Protein AF-A0A8J7PM32-F1 (afdb_monomer_lite)

Radius of gyration: 17.89 Å; chains: 1; bounding box: 42×29×54 Å

Secondary structure (DSSP, 8-state):
--HHHHHHHHHHHHHHHHHHHHHHHHHHHSSPPP--B-HHHHHHHHHHHHHHHHHHHHHHHHIIIIIHHHHHHHHTT-HHHHHHHHHHHHHHTHHHHHHHHHHHHHHHHGGGB--SSS-HHHHHHHHHHHHHHHHHHHHHHHHHHHHHHH---HHHHHHHHHHHHHHHHHHHHHHHHHHHT--

Structure (mmCIF, N/CA/C/O backbone):
data_AF-A0A8J7PM32-F1
#
_entry.id   AF-A0A8J7PM32-F1
#
loop_
_atom_site.group_PDB
_atom_site.id
_atom_site.type_symbol
_atom_site.label_atom_id
_atom_site.label_alt_id
_atom_site.label_comp_id
_atom_site.label_asym_id
_atom_site.label_entity_id
_atom_site.label_seq_id
_atom_site.pdbx_PDB_ins_code
_atom_site.Cartn_x
_atom_site.Cartn_y
_atom_site.Cartn_z
_atom_site.occupancy
_atom_site.B_iso_or_equiv
_atom_site.auth_seq_id
_atom_site.auth_comp_id
_atom_site.auth_asym_id
_atom_site.auth_atom_id
_atom_site.pdbx_PDB_model_num
ATOM 1 N N . MET A 1 1 ? -3.718 15.208 -15.099 1.00 63.47 1 MET A N 1
ATOM 2 C CA . MET A 1 1 ? -3.602 13.840 -14.542 1.00 63.47 1 MET A CA 1
ATOM 3 C C . MET A 1 1 ? -4.911 13.092 -14.761 1.00 63.47 1 MET A C 1
ATOM 5 O O . MET A 1 1 ? -5.952 13.735 -14.678 1.00 63.47 1 MET A O 1
ATOM 9 N N . PRO A 1 2 ? -4.891 11.783 -15.063 1.00 84.38 2 PRO A N 1
ATOM 10 C CA . PRO A 1 2 ? -6.112 10.993 -15.228 1.00 84.38 2 PRO A CA 1
ATOM 11 C C . PRO A 1 2 ? -6.996 11.012 -13.970 1.00 84.38 2 PRO A C 1
ATOM 13 O O . PRO A 1 2 ? -6.475 11.016 -12.855 1.00 84.38 2 PRO A O 1
ATOM 16 N N . LEU A 1 3 ? -8.324 10.958 -14.136 1.00 89.56 3 LEU A N 1
ATOM 17 C CA . LEU A 1 3 ? -9.286 11.009 -13.022 1.00 89.56 3 LEU A CA 1
ATOM 18 C C . LEU A 1 3 ? -9.025 9.936 -11.954 1.00 89.56 3 LEU A C 1
ATOM 20 O O . LEU A 1 3 ? -9.013 10.243 -10.765 1.00 89.56 3 LEU A O 1
ATOM 24 N N . TYR A 1 4 ? -8.739 8.698 -12.367 1.00 90.94 4 TYR A N 1
ATOM 25 C CA . TYR A 1 4 ? -8.447 7.605 -11.434 1.00 90.94 4 TYR A CA 1
ATOM 26 C C . TYR A 1 4 ? -7.233 7.895 -10.540 1.00 90.94 4 TYR A C 1
ATOM 28 O O . TYR A 1 4 ? -7.192 7.446 -9.400 1.00 90.94 4 TYR A O 1
ATOM 36 N N . PHE A 1 5 ? -6.245 8.643 -11.041 1.00 89.00 5 PHE A N 1
ATOM 37 C CA . PHE A 1 5 ? -5.042 8.969 -10.284 1.00 89.00 5 PHE A CA 1
ATOM 38 C C . PHE A 1 5 ? -5.335 10.029 -9.220 1.00 89.00 5 PHE A C 1
ATOM 40 O O . PHE A 1 5 ? -4.830 9.933 -8.106 1.00 89.00 5 PHE A O 1
ATOM 47 N N . MET A 1 6 ? -6.209 10.995 -9.528 1.00 93.06 6 MET A N 1
ATOM 48 C CA . MET A 1 6 ? -6.692 11.968 -8.542 1.00 93.06 6 MET A CA 1
ATOM 49 C C . MET A 1 6 ? -7.508 11.287 -7.440 1.00 93.06 6 MET A C 1
ATOM 51 O O . MET A 1 6 ? -7.297 11.573 -6.265 1.00 93.06 6 MET A O 1
ATOM 55 N N . ILE A 1 7 ? -8.384 10.344 -7.808 1.00 94.62 7 ILE A N 1
ATOM 56 C CA . ILE A 1 7 ? -9.134 9.523 -6.844 1.00 94.62 7 ILE A CA 1
ATOM 57 C C . ILE A 1 7 ? -8.161 8.749 -5.956 1.00 94.62 7 ILE A C 1
ATOM 59 O O . ILE A 1 7 ? -8.249 8.824 -4.735 1.00 94.62 7 ILE A O 1
ATOM 63 N N . PHE A 1 8 ? -7.200 8.054 -6.563 1.00 94.44 8 PHE A N 1
ATOM 64 C CA . PHE A 1 8 ? -6.176 7.314 -5.841 1.00 94.44 8 PHE A CA 1
ATOM 65 C C . PHE A 1 8 ? -5.415 8.205 -4.846 1.00 94.44 8 PHE A C 1
ATOM 67 O O . PHE A 1 8 ? -5.371 7.893 -3.656 1.00 94.44 8 PHE A O 1
ATOM 74 N N . LEU A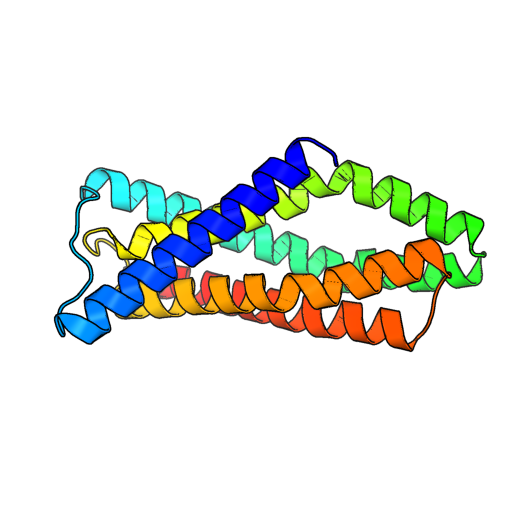 1 9 ? -4.887 9.347 -5.286 1.00 94.50 9 LEU A N 1
ATOM 75 C CA . LEU A 1 9 ? -4.170 10.268 -4.405 1.00 94.50 9 LEU A CA 1
ATOM 76 C C . LEU A 1 9 ? -5.064 10.780 -3.266 1.00 94.50 9 LEU A C 1
ATOM 78 O O . LEU A 1 9 ? -4.641 10.780 -2.112 1.00 94.50 9 LEU A O 1
ATOM 82 N N . GLY A 1 10 ? -6.315 11.134 -3.570 1.00 96.56 10 GLY A N 1
ATOM 83 C CA . GLY A 1 10 ? -7.307 11.522 -2.569 1.00 96.56 10 GLY A CA 1
ATOM 84 C C . GLY A 1 10 ? -7.543 10.432 -1.521 1.00 96.56 10 GLY A C 1
ATOM 85 O O . GLY A 1 10 ? -7.560 10.731 -0.328 1.00 96.56 10 GLY A O 1
ATOM 86 N N . THR A 1 11 ? -7.640 9.162 -1.935 1.00 97.25 11 THR A N 1
ATOM 87 C CA . THR A 1 11 ? -7.782 8.036 -0.993 1.00 97.25 11 THR A CA 1
ATOM 88 C C . THR A 1 11 ? -6.563 7.870 -0.091 1.00 97.25 11 THR A C 1
ATOM 90 O O . THR A 1 11 ? -6.728 7.611 1.099 1.00 97.25 11 THR A O 1
ATOM 93 N N . LEU A 1 12 ? -5.347 8.081 -0.609 1.00 97.00 12 LEU A N 1
ATOM 94 C CA . LEU A 1 12 ? -4.129 8.007 0.200 1.00 97.00 12 LEU A CA 1
ATOM 95 C C . LEU A 1 12 ? -4.041 9.146 1.213 1.00 97.00 12 LEU A C 1
ATOM 97 O O . LEU A 1 12 ? -3.718 8.906 2.374 1.00 97.00 12 LEU A O 1
ATOM 101 N N . VAL A 1 13 ? -4.365 10.371 0.793 1.00 97.75 13 VAL A N 1
ATOM 102 C CA . VAL A 1 13 ? -4.406 11.536 1.686 1.00 97.75 13 VAL A CA 1
ATOM 103 C C . VAL A 1 13 ? -5.435 11.317 2.790 1.00 97.75 13 VAL A C 1
ATOM 105 O O . VAL A 1 13 ? -5.105 11.470 3.963 1.00 97.75 13 VAL A O 1
ATOM 108 N N . ALA A 1 14 ? -6.651 10.887 2.446 1.00 98.12 14 ALA A N 1
ATOM 109 C CA . ALA A 1 14 ? -7.680 10.571 3.432 1.00 98.12 14 ALA A CA 1
ATOM 110 C C . ALA A 1 14 ? -7.210 9.485 4.414 1.00 98.12 14 ALA A C 1
ATOM 112 O O . ALA A 1 14 ? -7.365 9.644 5.625 1.00 98.12 14 ALA A O 1
ATOM 113 N N . ALA A 1 15 ? -6.574 8.420 3.917 1.00 98.00 15 ALA A N 1
ATOM 114 C CA . ALA A 1 15 ? -6.054 7.353 4.762 1.00 98.00 15 ALA A CA 1
ATOM 115 C C . ALA A 1 15 ? -4.976 7.853 5.741 1.00 98.00 15 ALA A C 1
ATOM 117 O O . ALA A 1 15 ? -5.019 7.504 6.922 1.00 98.00 15 ALA A O 1
ATOM 118 N N . LEU A 1 16 ? -4.045 8.693 5.276 1.00 98.19 16 LEU A N 1
ATOM 119 C CA . LEU A 1 16 ? -3.008 9.299 6.116 1.00 98.19 16 LEU A CA 1
ATOM 120 C C . LEU A 1 16 ? -3.608 10.224 7.179 1.00 98.19 16 LEU A C 1
ATOM 122 O O . LEU A 1 16 ? -3.224 10.136 8.341 1.00 98.19 16 LEU A O 1
ATOM 126 N N . LEU A 1 17 ? -4.573 11.071 6.812 1.00 98.12 17 LEU A N 1
ATOM 127 C CA . LEU A 1 17 ? -5.242 11.973 7.754 1.00 98.12 17 LEU A CA 1
ATOM 128 C C . LEU A 1 17 ? -6.002 11.202 8.840 1.00 98.12 17 LEU A C 1
ATOM 130 O O . LEU A 1 17 ? -5.889 11.539 10.017 1.00 98.12 17 LEU A O 1
ATOM 134 N N . LEU A 1 18 ? -6.716 10.134 8.470 1.00 97.06 18 LEU A N 1
ATOM 135 C CA . LEU A 1 18 ? -7.397 9.254 9.425 1.00 97.06 18 LEU A CA 1
ATOM 136 C C . LEU A 1 18 ? -6.409 8.592 10.390 1.00 97.06 18 LEU A C 1
ATOM 138 O O . LEU A 1 18 ? -6.670 8.538 11.590 1.00 97.06 18 LEU A O 1
ATOM 142 N N . TYR A 1 19 ? -5.272 8.112 9.886 1.00 97.50 19 TYR A N 1
ATOM 143 C CA . TYR A 1 19 ? -4.242 7.492 10.715 1.00 97.50 19 TYR A CA 1
ATOM 144 C C . TYR A 1 19 ? -3.580 8.495 11.672 1.00 97.50 19 TYR A C 1
ATOM 146 O O . TYR A 1 19 ? -3.420 8.214 12.862 1.00 97.50 19 TYR A O 1
ATOM 154 N N . LEU A 1 20 ? -3.224 9.684 11.175 1.00 97.12 20 LEU A N 1
ATOM 155 C CA . LEU A 1 20 ? -2.642 10.754 11.985 1.00 97.12 20 LEU A CA 1
ATOM 156 C C . LEU A 1 20 ? -3.619 11.234 13.061 1.00 97.12 20 LEU A C 1
ATOM 158 O O . LEU A 1 20 ? -3.218 11.388 14.212 1.00 97.12 20 LEU A O 1
ATOM 162 N N . GLY A 1 21 ? -4.899 11.399 12.718 1.00 95.62 21 GLY A N 1
ATOM 163 C CA . GLY A 1 21 ? -5.946 11.756 13.675 1.00 95.62 21 GLY A CA 1
ATOM 164 C C . GLY A 1 21 ? -6.097 10.715 14.785 1.00 95.62 21 GLY A C 1
ATOM 165 O O . GLY A 1 21 ? -6.093 11.071 15.963 1.00 95.62 21 GLY A O 1
ATOM 166 N N . ALA A 1 22 ? -6.137 9.427 14.429 1.00 94.25 22 ALA A N 1
ATOM 167 C CA . ALA A 1 22 ? -6.218 8.345 15.406 1.00 94.25 22 ALA A CA 1
ATOM 168 C C . ALA A 1 22 ? -4.974 8.309 16.311 1.00 94.25 22 ALA A C 1
ATOM 170 O O . ALA A 1 22 ? -5.090 8.113 17.522 1.00 94.25 22 ALA A O 1
ATOM 171 N N . THR A 1 23 ? -3.787 8.533 15.737 1.00 94.56 23 THR A N 1
ATOM 172 C CA . THR A 1 23 ? -2.510 8.543 16.471 1.00 94.56 23 THR A CA 1
ATOM 173 C C . THR A 1 23 ? -2.450 9.719 17.442 1.00 94.56 23 THR A C 1
ATOM 175 O O . THR A 1 23 ? -2.108 9.538 18.610 1.00 94.56 23 THR A O 1
ATOM 178 N N . ALA A 1 24 ? -2.842 10.913 16.992 1.00 93.62 24 ALA A N 1
ATOM 179 C CA . ALA A 1 24 ? -2.910 12.108 17.823 1.00 93.62 24 ALA A CA 1
ATOM 180 C C . ALA A 1 24 ? -3.903 11.924 18.978 1.00 93.62 24 ALA A C 1
ATOM 182 O O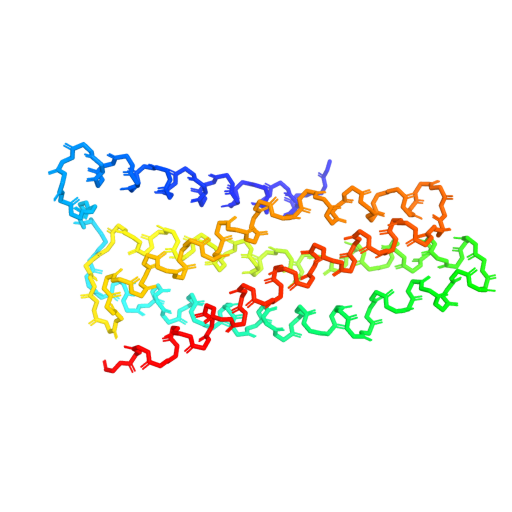 . ALA A 1 24 ? -3.558 12.172 20.132 1.00 93.62 24 ALA A O 1
ATOM 183 N N . GLN A 1 25 ? -5.109 11.420 18.703 1.00 92.62 25 GLN A N 1
ATOM 184 C CA . GLN A 1 25 ? -6.098 11.149 19.745 1.00 92.62 25 GLN A CA 1
ATOM 185 C C . GLN A 1 25 ? -5.574 10.145 20.776 1.00 92.62 25 GLN A C 1
ATOM 187 O O . GLN A 1 25 ? -5.701 10.394 21.978 1.00 92.62 25 GLN A O 1
ATOM 192 N N . ALA A 1 26 ? -4.961 9.046 20.330 1.00 90.38 26 ALA A N 1
ATOM 193 C CA . ALA A 1 26 ? -4.375 8.053 21.224 1.00 90.38 26 ALA A CA 1
ATOM 194 C C . ALA A 1 26 ? -3.261 8.649 22.098 1.00 90.38 26 ALA A C 1
ATOM 196 O O . ALA A 1 26 ? -3.226 8.394 23.302 1.00 90.38 26 ALA A O 1
ATOM 197 N N . ALA A 1 27 ? -2.402 9.495 21.523 1.00 91.06 27 ALA A N 1
ATOM 198 C CA . ALA A 1 27 ? -1.322 10.163 22.241 1.00 91.06 27 ALA A CA 1
ATOM 199 C C . ALA A 1 27 ? -1.838 11.166 23.291 1.00 91.06 27 ALA A C 1
ATOM 201 O O . ALA A 1 27 ? -1.381 11.143 24.434 1.00 91.06 27 ALA A O 1
ATOM 202 N N . PHE A 1 28 ? -2.812 12.012 22.937 1.00 92.75 28 PHE A N 1
ATOM 203 C CA . PHE A 1 28 ? -3.333 13.049 23.836 1.00 92.75 28 PHE A CA 1
ATOM 204 C C . PHE A 1 28 ? -4.256 12.501 24.923 1.00 92.75 28 PHE A C 1
ATOM 206 O O . PHE A 1 28 ? -4.176 12.916 26.076 1.00 92.75 28 PHE A O 1
ATOM 213 N N . THR A 1 29 ? -5.144 11.571 24.572 1.00 89.06 29 THR A N 1
ATOM 214 C CA . THR A 1 29 ? -6.167 11.075 25.506 1.00 89.06 29 THR A CA 1
ATOM 215 C C . THR A 1 29 ? -5.720 9.846 26.288 1.00 89.06 29 THR A C 1
ATOM 217 O O . THR A 1 29 ? -6.388 9.471 27.252 1.00 89.06 29 THR A O 1
ATOM 220 N N . ARG A 1 30 ? -4.626 9.190 25.863 1.00 85.50 30 ARG A N 1
ATOM 221 C CA . ARG A 1 30 ? -4.199 7.854 26.327 1.00 85.50 30 ARG A CA 1
ATOM 222 C C . ARG A 1 30 ? -5.316 6.807 26.239 1.00 85.50 30 ARG A C 1
ATOM 224 O O . ARG A 1 30 ? -5.289 5.793 26.934 1.00 85.50 30 ARG A O 1
ATOM 231 N N . LYS A 1 31 ? -6.315 7.069 25.395 1.00 79.00 31 LYS A N 1
ATOM 232 C CA . LYS A 1 31 ? -7.468 6.217 25.134 1.00 79.00 31 LYS A CA 1
ATOM 233 C C . LYS A 1 31 ? -7.490 5.856 23.651 1.00 79.00 31 LYS A C 1
ATOM 235 O O . LYS A 1 31 ? -7.010 6.620 22.819 1.00 79.00 31 LYS A O 1
ATOM 240 N N . PRO A 1 32 ? -8.046 4.691 23.303 1.00 70.88 32 PRO A N 1
ATOM 241 C CA . PRO A 1 32 ? -8.273 4.334 21.911 1.00 70.88 32 PRO A CA 1
ATOM 242 C C . PRO A 1 32 ? -9.167 5.367 21.209 1.00 70.88 32 PRO A C 1
ATOM 244 O O . PRO A 1 32 ? -9.988 6.016 21.860 1.00 70.88 32 PRO A O 1
ATOM 247 N N . ALA A 1 33 ? -9.003 5.495 19.886 1.00 75.00 33 ALA A N 1
ATOM 248 C CA . ALA A 1 33 ? -9.789 6.415 19.070 1.00 75.00 33 ALA A CA 1
ATOM 249 C C . ALA A 1 33 ? -11.294 6.209 19.300 1.00 75.00 33 ALA A C 1
ATOM 251 O O . ALA A 1 33 ? -11.766 5.087 19.520 1.00 75.00 33 ALA A O 1
ATOM 252 N N . SER A 1 34 ? -12.038 7.313 19.295 1.00 73.25 34 SER A N 1
ATOM 253 C CA . SER A 1 34 ? -13.477 7.301 19.548 1.00 73.25 34 SER A CA 1
ATOM 254 C C . SER A 1 34 ? -14.166 6.503 18.454 1.00 73.25 34 SER A C 1
ATOM 256 O O . SER A 1 34 ? -14.055 6.840 17.276 1.00 73.25 34 SER A O 1
ATOM 258 N N . ALA A 1 35 ? -14.875 5.455 18.862 1.00 78.12 35 ALA A N 1
ATOM 259 C CA . ALA A 1 35 ? -15.635 4.626 17.949 1.00 78.12 35 ALA A CA 1
ATOM 260 C C . ALA A 1 35 ? -16.908 5.367 17.527 1.00 78.12 35 ALA A C 1
ATOM 262 O O . ALA A 1 35 ? -17.808 5.562 18.342 1.00 78.12 35 ALA A O 1
ATOM 263 N N . PHE A 1 36 ? -16.979 5.779 16.264 1.00 87.88 36 PHE A N 1
ATOM 264 C CA . PHE A 1 36 ? -18.203 6.319 15.658 1.00 87.88 36 PHE A CA 1
ATOM 265 C C . PHE A 1 36 ? -18.765 5.408 14.562 1.00 87.88 36 PHE A C 1
ATOM 267 O O . PHE A 1 36 ? -19.890 5.611 14.111 1.00 87.88 36 PHE A O 1
ATOM 274 N N . ILE A 1 37 ? -18.009 4.387 14.144 1.00 88.06 37 ILE A N 1
ATOM 275 C CA . ILE A 1 37 ? -18.484 3.373 13.200 1.00 88.06 37 ILE A CA 1
ATOM 276 C C . ILE A 1 37 ? -19.209 2.272 13.987 1.00 88.06 37 ILE A C 1
ATOM 278 O O . ILE A 1 37 ? -18.590 1.644 14.855 1.00 88.06 37 ILE A O 1
ATOM 282 N N . PRO A 1 38 ? -20.496 2.011 13.695 1.00 87.69 38 PRO A N 1
ATOM 283 C CA . PRO A 1 38 ? -21.256 0.984 14.389 1.00 87.69 38 PRO A CA 1
ATOM 284 C C . PRO A 1 38 ? -20.748 -0.419 14.039 1.00 87.69 38 PRO A C 1
ATOM 286 O O . PRO A 1 38 ? -20.237 -0.668 12.946 1.00 87.69 38 PRO A O 1
ATOM 289 N N . GLU A 1 39 ? -20.944 -1.359 14.962 1.00 89.06 39 GLU A N 1
ATOM 290 C CA . GLU A 1 39 ? -20.418 -2.729 14.881 1.00 89.06 39 GLU A CA 1
ATOM 291 C C . GLU A 1 39 ? -20.776 -3.444 13.568 1.00 89.06 39 GLU A C 1
ATOM 293 O O . GLU A 1 39 ? -19.909 -4.018 12.908 1.00 89.06 39 GLU A O 1
ATOM 298 N N . HIS A 1 40 ? -22.038 -3.348 13.133 1.00 89.19 40 HIS A N 1
ATOM 299 C CA . HIS A 1 40 ? -22.500 -3.985 11.897 1.00 89.19 40 HIS A CA 1
ATOM 300 C C . HIS A 1 40 ? -21.741 -3.473 10.661 1.00 89.19 40 HIS A C 1
ATOM 302 O O . HIS A 1 40 ? -21.345 -4.267 9.810 1.00 89.19 40 HIS A O 1
ATOM 308 N N . ALA A 1 41 ? -21.492 -2.162 10.570 1.00 91.81 41 ALA A N 1
ATOM 309 C CA . ALA A 1 41 ? -20.736 -1.562 9.473 1.00 91.81 41 ALA A CA 1
ATOM 310 C C . ALA A 1 41 ? -19.255 -1.952 9.549 1.00 91.81 41 ALA A C 1
ATOM 312 O O . ALA A 1 41 ? -18.611 -2.171 8.523 1.00 91.81 41 ALA A O 1
ATOM 313 N N . MET A 1 42 ? -18.732 -2.109 10.765 1.00 93.12 42 MET A N 1
ATOM 314 C CA . MET A 1 42 ? -17.352 -2.505 10.998 1.00 93.12 42 MET A CA 1
ATOM 315 C C . MET A 1 42 ? -17.051 -3.928 10.508 1.00 93.12 42 MET A C 1
ATOM 317 O O . MET A 1 42 ? -15.991 -4.163 9.929 1.00 93.12 42 MET A O 1
ATOM 321 N N . VAL A 1 43 ? -17.989 -4.870 10.665 1.00 92.56 43 VAL A N 1
ATOM 322 C CA . VAL A 1 43 ? -17.846 -6.236 10.126 1.00 92.56 43 VAL A CA 1
ATOM 323 C C . VAL A 1 43 ? -17.646 -6.209 8.610 1.00 92.56 43 VAL A C 1
ATOM 325 O O . VAL A 1 43 ? -16.744 -6.875 8.094 1.00 92.56 43 VAL A O 1
ATOM 328 N N . TRP A 1 44 ? -18.452 -5.419 7.898 1.00 93.62 44 TRP A N 1
ATOM 329 C CA . TRP A 1 44 ? -18.348 -5.278 6.445 1.00 93.62 44 TRP A CA 1
ATOM 330 C C . TRP A 1 44 ? -17.076 -4.549 6.027 1.00 93.62 44 TRP A C 1
ATOM 332 O O . TRP A 1 44 ? -16.408 -4.988 5.092 1.00 93.62 44 TRP A O 1
ATOM 342 N N . LEU A 1 45 ? -16.696 -3.493 6.750 1.00 95.38 45 LEU A N 1
ATOM 343 C CA . LEU A 1 45 ? -15.466 -2.747 6.497 1.00 95.38 45 LEU A CA 1
ATOM 344 C C . LEU A 1 45 ? -14.226 -3.641 6.630 1.00 95.38 45 LEU A C 1
ATOM 346 O O . LEU A 1 45 ? -13.380 -3.646 5.739 1.00 95.38 45 LEU A O 1
ATOM 350 N N . GLN A 1 46 ? -14.134 -4.440 7.698 1.00 94.25 46 GLN A N 1
ATOM 351 C CA . GLN A 1 46 ? -13.021 -5.374 7.908 1.00 94.25 46 GLN A CA 1
ATOM 352 C C . GLN A 1 46 ? -13.010 -6.500 6.869 1.00 94.25 46 GLN A C 1
ATOM 354 O O . GLN A 1 46 ? -11.943 -6.885 6.395 1.00 94.25 46 GLN A O 1
ATOM 359 N N . ALA A 1 47 ? -14.178 -7.019 6.478 1.00 94.44 47 ALA A N 1
ATOM 360 C CA . ALA A 1 47 ? -14.271 -8.039 5.434 1.00 94.44 47 ALA A CA 1
ATOM 361 C C . ALA A 1 47 ? -13.817 -7.499 4.066 1.00 94.44 47 ALA A C 1
ATOM 363 O O . ALA A 1 47 ? -13.025 -8.150 3.384 1.00 94.44 47 ALA A O 1
ATOM 364 N N . ALA A 1 48 ? -14.266 -6.296 3.695 1.00 96.06 48 ALA A N 1
ATOM 365 C CA . ALA A 1 48 ? -13.831 -5.616 2.479 1.00 96.06 48 ALA A CA 1
ATOM 366 C C . ALA A 1 48 ? -12.329 -5.304 2.522 1.00 96.06 48 ALA A C 1
ATOM 368 O O . ALA A 1 48 ? -11.611 -5.607 1.572 1.00 96.06 48 ALA A O 1
ATOM 369 N N . GLY A 1 49 ? -11.834 -4.778 3.646 1.00 96.38 49 GLY A N 1
ATOM 370 C CA . GLY A 1 49 ? -10.413 -4.510 3.860 1.00 96.38 49 GLY A CA 1
ATOM 371 C C . GLY A 1 49 ? -9.551 -5.766 3.723 1.00 96.38 49 GLY A C 1
ATOM 372 O O . GLY A 1 49 ? -8.502 -5.717 3.084 1.00 96.38 49 GLY A O 1
ATOM 373 N N . LEU A 1 50 ? -9.993 -6.905 4.260 1.00 96.19 50 LEU A N 1
ATOM 374 C CA . LEU A 1 50 ? -9.300 -8.189 4.115 1.00 96.19 50 LEU A CA 1
ATOM 375 C C . LEU A 1 50 ? -9.275 -8.668 2.657 1.00 96.19 50 LEU A C 1
ATOM 377 O O . LEU A 1 50 ? -8.226 -9.087 2.169 1.00 96.19 50 LEU A O 1
ATOM 381 N N . ALA A 1 51 ? -10.405 -8.589 1.950 1.00 97.38 51 ALA A N 1
ATOM 382 C CA . ALA A 1 51 ? -10.479 -8.968 0.540 1.00 97.38 51 ALA A CA 1
ATOM 383 C C . ALA A 1 51 ? -9.559 -8.092 -0.329 1.00 97.38 51 ALA A C 1
ATOM 385 O O . ALA A 1 51 ? -8.822 -8.604 -1.170 1.00 97.38 51 ALA A O 1
ATOM 386 N N . LEU A 1 52 ? -9.549 -6.779 -0.081 1.00 98.06 52 LEU A N 1
ATOM 387 C CA . LEU A 1 52 ? -8.697 -5.820 -0.785 1.00 98.06 52 LEU A CA 1
ATOM 388 C C . LEU A 1 52 ? -7.207 -6.021 -0.478 1.00 98.06 52 LEU A C 1
ATOM 390 O O . LEU A 1 52 ? -6.383 -5.874 -1.384 1.00 98.06 52 LEU A O 1
ATOM 394 N N . LEU A 1 53 ? -6.849 -6.396 0.756 1.00 97.50 53 LEU A N 1
ATOM 395 C CA . LEU A 1 53 ? -5.479 -6.782 1.103 1.00 97.50 53 LEU A CA 1
ATOM 396 C C . LEU A 1 53 ? -5.031 -7.993 0.281 1.00 97.50 53 LEU A C 1
ATOM 398 O O . LEU A 1 53 ? -4.003 -7.913 -0.385 1.00 97.50 53 LEU A O 1
ATOM 402 N N . TRP A 1 54 ? -5.808 -9.079 0.263 1.00 97.75 54 TRP A N 1
ATOM 403 C CA . TRP A 1 54 ? -5.452 -10.288 -0.492 1.00 97.75 54 TRP A CA 1
ATOM 404 C C . TRP A 1 54 ? -5.406 -10.062 -2.003 1.00 97.75 54 TRP A C 1
ATOM 406 O O . TRP A 1 54 ? -4.484 -10.543 -2.665 1.00 97.75 54 TRP A O 1
ATOM 416 N N . PHE A 1 55 ? -6.335 -9.272 -2.543 1.00 97.44 55 PHE A N 1
ATOM 417 C CA . PHE A 1 55 ? -6.270 -8.827 -3.933 1.00 97.44 55 PHE A CA 1
ATOM 418 C C . PHE A 1 55 ? -4.956 -8.080 -4.213 1.00 97.44 55 PHE A C 1
ATOM 420 O O . PHE A 1 55 ? -4.239 -8.395 -5.164 1.00 97.44 55 PHE A O 1
ATOM 427 N N . SER A 1 56 ? -4.600 -7.129 -3.346 1.00 96.69 56 SER A N 1
ATOM 428 C CA . SER A 1 56 ? -3.384 -6.324 -3.487 1.00 96.69 56 SER A CA 1
ATOM 429 C C . SER A 1 56 ? -2.109 -7.156 -3.337 1.00 96.69 56 SER A C 1
ATOM 431 O O . SER A 1 56 ? -1.149 -6.900 -4.055 1.00 96.69 56 SER A O 1
ATOM 433 N N . VAL A 1 57 ? -2.097 -8.177 -2.470 1.00 97.44 57 VAL A N 1
ATOM 434 C CA . VAL A 1 57 ? -0.984 -9.135 -2.334 1.00 97.44 57 VAL A CA 1
ATOM 435 C C . VAL A 1 57 ? -0.755 -9.887 -3.644 1.00 97.44 57 VAL A C 1
ATOM 437 O O . VAL A 1 57 ? 0.375 -9.930 -4.127 1.00 97.44 57 VAL A O 1
ATOM 440 N N . GLY A 1 58 ? -1.816 -10.430 -4.251 1.00 96.88 58 GLY A N 1
ATOM 441 C CA . GLY A 1 58 ? -1.711 -11.139 -5.528 1.00 96.88 58 GLY A CA 1
ATOM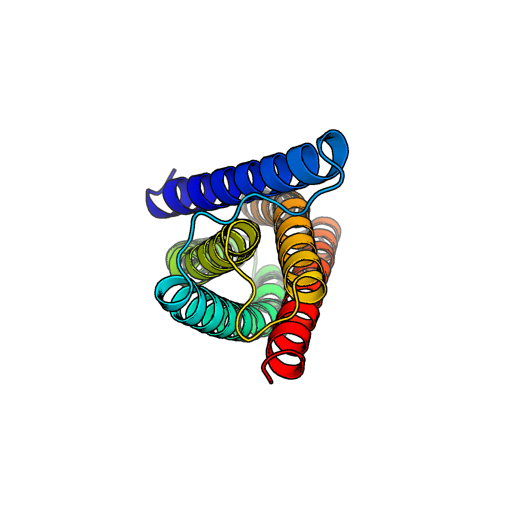 442 C C . GLY A 1 58 ? -1.160 -10.249 -6.643 1.00 96.88 58 GLY A C 1
ATOM 443 O O . GLY A 1 58 ? -0.222 -10.630 -7.344 1.00 96.88 58 GLY A O 1
ATOM 444 N N . ILE A 1 59 ? -1.685 -9.026 -6.761 1.00 95.50 59 ILE A N 1
ATOM 445 C CA . ILE A 1 59 ? -1.200 -8.045 -7.738 1.00 95.50 59 ILE A CA 1
ATOM 446 C C . ILE A 1 59 ? 0.250 -7.639 -7.458 1.00 95.50 59 ILE A C 1
ATOM 448 O O . ILE A 1 59 ? 1.046 -7.576 -8.388 1.00 95.50 59 ILE A O 1
ATOM 452 N N . ALA A 1 60 ? 0.623 -7.386 -6.205 1.00 95.00 60 ALA A N 1
ATOM 453 C CA . ALA A 1 60 ? 1.974 -6.963 -5.852 1.00 95.00 60 ALA A CA 1
ATOM 454 C C . ALA A 1 60 ? 3.016 -8.035 -6.211 1.00 95.00 60 ALA A C 1
ATOM 456 O O . ALA A 1 60 ? 3.986 -7.747 -6.906 1.00 95.00 60 ALA A O 1
ATOM 457 N N . TRP A 1 61 ? 2.775 -9.300 -5.863 1.00 97.25 61 TRP A N 1
ATOM 458 C CA . TRP A 1 61 ? 3.682 -10.380 -6.262 1.00 97.25 61 TRP A CA 1
ATOM 459 C C . TRP A 1 61 ? 3.722 -10.597 -7.778 1.00 97.25 61 TRP A C 1
ATOM 461 O O . TRP A 1 61 ? 4.798 -10.830 -8.332 1.00 97.25 61 TRP A O 1
ATOM 471 N N . LEU A 1 62 ? 2.586 -10.458 -8.472 1.00 95.25 62 LEU A N 1
ATOM 472 C CA . LEU A 1 62 ? 2.551 -10.497 -9.935 1.00 95.25 62 LEU A CA 1
ATOM 473 C C . LEU A 1 62 ? 3.428 -9.390 -10.543 1.00 95.25 62 LEU A C 1
ATOM 475 O O . LEU A 1 62 ? 4.188 -9.656 -11.478 1.00 95.25 62 LEU A O 1
ATOM 479 N N . LEU A 1 63 ? 3.344 -8.168 -10.012 1.00 92.81 63 LEU A N 1
ATOM 480 C CA . LEU A 1 63 ? 4.141 -7.034 -10.472 1.00 92.81 63 LEU A CA 1
ATOM 481 C C . LEU A 1 63 ? 5.636 -7.254 -10.215 1.00 92.81 63 LEU A C 1
ATOM 483 O O . LEU A 1 63 ? 6.434 -7.083 -11.137 1.00 92.81 63 LEU A O 1
ATOM 487 N N . PHE A 1 64 ? 5.992 -7.694 -9.006 1.00 93.50 64 PHE A N 1
ATOM 488 C CA . PHE A 1 64 ? 7.370 -7.957 -8.594 1.00 93.50 64 PHE A CA 1
ATOM 489 C C . PHE A 1 64 ? 8.048 -9.022 -9.467 1.00 93.50 64 PHE A C 1
ATOM 491 O O . PHE A 1 64 ? 9.127 -8.787 -10.017 1.00 93.50 64 PHE A O 1
ATOM 498 N N . PHE A 1 65 ? 7.406 -10.186 -9.627 1.00 93.75 65 PHE A N 1
ATOM 499 C CA . PHE A 1 65 ? 8.005 -11.322 -10.329 1.00 93.75 65 PHE A CA 1
ATOM 500 C C . PHE A 1 65 ? 7.898 -11.246 -11.850 1.00 93.75 65 PHE A C 1
ATOM 502 O O . PHE A 1 65 ? 8.770 -11.793 -12.523 1.00 93.75 65 PHE A O 1
ATOM 509 N N . ASN A 1 66 ? 6.861 -10.602 -12.395 1.00 92.19 66 ASN A N 1
ATOM 510 C CA . ASN A 1 66 ? 6.591 -10.627 -13.835 1.00 92.19 66 ASN A CA 1
ATOM 511 C C . ASN A 1 66 ? 6.700 -9.233 -14.450 1.00 92.19 66 ASN A C 1
ATOM 513 O O . ASN A 1 66 ? 7.593 -8.982 -15.253 1.00 92.19 66 ASN A O 1
ATOM 517 N N . VAL A 1 67 ? 5.823 -8.300 -14.069 1.00 89.69 67 VAL A N 1
ATOM 518 C CA . VAL A 1 67 ? 5.674 -7.029 -14.804 1.00 89.69 67 VAL A CA 1
ATOM 519 C C . VAL A 1 67 ? 6.938 -6.177 -14.762 1.00 89.69 67 VAL A C 1
ATOM 521 O O . VAL A 1 67 ? 7.325 -5.599 -15.776 1.00 89.69 67 VAL A O 1
ATOM 524 N N . TYR A 1 68 ? 7.617 -6.101 -13.621 1.00 87.81 68 TYR A N 1
ATOM 525 C CA . TYR A 1 68 ? 8.851 -5.323 -13.524 1.00 87.81 68 TYR A CA 1
ATOM 526 C C . TYR A 1 68 ? 10.035 -6.007 -14.197 1.00 87.81 68 TYR A C 1
ATOM 528 O O . TYR A 1 68 ? 10.873 -5.314 -14.759 1.00 87.81 68 TYR A O 1
ATOM 536 N N . ARG A 1 69 ? 10.069 -7.343 -14.259 1.00 87.56 69 ARG A N 1
ATOM 537 C CA . ARG A 1 69 ? 11.084 -8.056 -15.052 1.00 87.56 69 ARG A CA 1
ATOM 538 C C . ARG A 1 69 ? 10.902 -7.837 -16.549 1.00 87.56 69 ARG A C 1
ATOM 540 O O . ARG A 1 69 ? 11.891 -7.627 -17.234 1.00 87.56 69 ARG A O 1
ATOM 547 N N . ILE A 1 70 ? 9.662 -7.728 -17.028 1.00 88.94 70 ILE A N 1
ATOM 548 C CA . ILE A 1 70 ? 9.397 -7.392 -18.435 1.00 88.94 70 ILE A CA 1
ATOM 549 C C . ILE A 1 70 ? 9.995 -6.025 -18.811 1.00 88.94 70 ILE A C 1
ATOM 551 O O . ILE A 1 70 ? 10.386 -5.836 -19.955 1.00 88.94 70 ILE A O 1
ATOM 555 N N . HIS A 1 71 ? 10.146 -5.077 -17.875 1.00 84.75 71 HIS A N 1
ATOM 556 C CA . HIS A 1 71 ? 10.855 -3.824 -18.176 1.00 84.75 71 HIS A CA 1
ATOM 557 C C . HIS A 1 71 ? 12.339 -4.062 -18.510 1.00 84.75 71 HIS A C 1
ATOM 559 O O . HIS A 1 71 ? 12.880 -3.373 -19.369 1.00 84.75 71 HIS A O 1
ATOM 565 N N . VAL A 1 72 ? 12.979 -5.052 -17.882 1.00 86.19 72 VAL A N 1
ATOM 566 C CA . VAL A 1 72 ? 14.349 -5.479 -18.213 1.00 86.19 72 VAL A CA 1
ATOM 567 C C . VAL A 1 72 ? 14.373 -6.158 -19.583 1.00 86.19 72 VAL A C 1
ATOM 569 O O . VAL A 1 72 ? 15.208 -5.840 -20.422 1.00 86.19 72 VAL A O 1
ATOM 572 N N . ASP A 1 73 ? 13.419 -7.048 -19.854 1.00 89.31 73 ASP A N 1
ATOM 573 C CA . ASP A 1 73 ? 13.369 -7.759 -21.137 1.00 89.31 73 ASP A CA 1
ATOM 574 C C . ASP A 1 73 ? 13.109 -6.795 -22.308 1.00 89.31 73 ASP A C 1
ATOM 576 O O . ASP A 1 73 ? 13.701 -6.922 -23.378 1.00 89.31 73 ASP A O 1
ATOM 580 N N . MET A 1 74 ? 12.247 -5.793 -22.110 1.00 88.75 74 MET A N 1
ATOM 581 C CA . MET A 1 74 ? 11.951 -4.778 -23.124 1.00 88.75 74 MET A CA 1
ATOM 582 C C . MET A 1 74 ? 13.104 -3.790 -23.326 1.00 88.75 74 MET A C 1
ATOM 584 O O . MET A 1 74 ? 13.251 -3.272 -24.433 1.00 88.75 74 MET A O 1
ATOM 588 N N . SER A 1 75 ? 13.937 -3.534 -22.310 1.00 85.06 75 SER A N 1
ATOM 589 C CA . SER A 1 75 ? 15.098 -2.650 -22.473 1.00 85.06 75 SER A CA 1
ATOM 590 C C . SER A 1 75 ? 16.163 -3.253 -23.393 1.00 85.06 75 SER A C 1
ATOM 592 O O . SER A 1 75 ? 16.794 -2.517 -24.147 1.00 85.06 75 SER A O 1
ATOM 594 N N . ALA A 1 76 ? 16.285 -4.585 -23.431 1.00 87.62 76 ALA A N 1
ATOM 595 C CA . ALA A 1 76 ? 17.138 -5.292 -24.389 1.00 87.62 76 ALA A CA 1
ATOM 596 C C . ALA A 1 76 ? 16.656 -5.169 -25.850 1.00 87.62 76 ALA A C 1
ATOM 598 O O . ALA A 1 76 ? 17.452 -5.319 -26.775 1.00 87.62 76 ALA A O 1
ATOM 599 N N . VAL A 1 77 ? 15.365 -4.891 -26.068 1.00 90.19 77 VAL A N 1
ATOM 600 C CA . VAL A 1 77 ? 14.776 -4.669 -27.403 1.00 90.19 77 VAL A CA 1
ATOM 601 C C . VAL A 1 77 ? 14.933 -3.208 -27.845 1.00 90.19 77 VAL A C 1
ATOM 603 O O . VAL A 1 77 ? 15.069 -2.932 -29.036 1.00 90.19 77 VAL A O 1
ATOM 606 N N . GLY A 1 78 ? 14.925 -2.274 -26.892 1.00 88.25 78 GLY A N 1
ATOM 607 C CA . GLY A 1 78 ? 15.178 -0.849 -27.100 1.00 88.25 78 GLY A CA 1
ATOM 608 C C . GLY A 1 78 ? 14.153 0.057 -26.413 1.00 88.25 78 GLY A C 1
ATOM 609 O O . GLY A 1 78 ? 13.041 -0.358 -26.072 1.00 88.25 78 GLY A O 1
ATOM 610 N N . ASP A 1 79 ? 14.500 1.335 -26.255 1.00 87.56 79 ASP A N 1
ATOM 611 C CA . ASP A 1 79 ? 13.707 2.298 -25.472 1.00 87.56 79 ASP A CA 1
ATOM 612 C C . ASP A 1 79 ? 12.278 2.485 -25.993 1.00 87.56 79 ASP A C 1
ATOM 614 O O . ASP A 1 79 ? 11.337 2.639 -25.215 1.00 87.56 79 ASP A O 1
ATOM 618 N N . ALA A 1 80 ? 12.076 2.410 -27.312 1.00 88.06 80 ALA A N 1
ATOM 619 C CA . ALA A 1 80 ? 10.746 2.512 -27.905 1.00 88.06 80 ALA A CA 1
ATOM 620 C C . ALA A 1 80 ? 9.815 1.372 -27.445 1.00 88.06 80 ALA A C 1
ATOM 622 O O . ALA A 1 80 ? 8.636 1.617 -27.163 1.00 88.06 80 ALA A O 1
ATOM 623 N N . ALA A 1 81 ? 10.339 0.146 -27.331 1.00 89.12 81 ALA A N 1
ATOM 624 C CA . ALA A 1 81 ? 9.593 -1.016 -26.852 1.00 89.12 81 ALA A CA 1
ATOM 625 C C . ALA A 1 81 ? 9.288 -0.893 -25.353 1.00 89.12 81 ALA A C 1
ATOM 627 O O . ALA A 1 81 ? 8.137 -1.065 -24.942 1.00 89.12 81 ALA A O 1
ATOM 628 N N . LEU A 1 82 ? 10.282 -0.491 -24.554 1.00 88.00 82 LEU A N 1
ATOM 629 C CA . LEU A 1 82 ? 10.126 -0.216 -23.123 1.00 88.00 82 LEU A CA 1
ATOM 630 C C . LEU A 1 82 ? 9.044 0.839 -22.859 1.00 88.00 82 LEU A C 1
ATOM 632 O O . LEU A 1 82 ? 8.128 0.624 -22.063 1.00 88.00 82 LEU A O 1
ATOM 636 N N . GLN A 1 83 ? 9.104 1.970 -23.559 1.00 88.31 83 GLN A N 1
ATOM 637 C CA . GLN A 1 83 ? 8.128 3.044 -23.405 1.00 88.31 83 GLN A CA 1
ATOM 638 C C . GLN A 1 83 ? 6.733 2.627 -23.885 1.00 88.31 83 GLN A C 1
ATOM 640 O O . GLN A 1 83 ? 5.733 3.002 -23.271 1.00 88.31 83 GLN A O 1
ATOM 645 N N . ALA A 1 84 ? 6.630 1.852 -24.971 1.00 88.56 84 ALA A N 1
ATOM 646 C CA . ALA A 1 84 ? 5.351 1.317 -25.433 1.00 88.56 84 ALA A CA 1
ATOM 647 C C . ALA A 1 84 ? 4.725 0.377 -24.391 1.00 88.56 84 ALA A C 1
ATOM 649 O O . ALA A 1 84 ? 3.536 0.513 -24.085 1.00 88.56 84 ALA A O 1
ATOM 650 N N . PHE A 1 85 ? 5.529 -0.507 -23.794 1.00 89.75 85 PHE A N 1
ATOM 651 C CA . PHE A 1 85 ? 5.106 -1.369 -22.694 1.00 89.75 85 PHE A CA 1
ATOM 652 C C . PHE A 1 85 ? 4.654 -0.555 -21.475 1.00 89.75 85 PHE A C 1
ATOM 654 O O . PHE A 1 85 ? 3.536 -0.747 -20.997 1.00 89.75 85 PHE A O 1
ATOM 661 N N . SER A 1 86 ? 5.461 0.413 -21.031 1.00 86.12 86 SER A N 1
ATOM 662 C CA . SER A 1 86 ? 5.157 1.289 -19.891 1.00 86.12 86 SER A CA 1
ATOM 663 C C . SER A 1 86 ? 3.857 2.084 -20.094 1.00 86.12 86 SER A C 1
ATOM 665 O O . SER A 1 86 ? 2.984 2.112 -19.220 1.00 86.12 86 SER A O 1
ATOM 667 N N . ARG A 1 87 ? 3.629 2.638 -21.294 1.00 86.88 87 ARG A N 1
ATOM 668 C CA . ARG A 1 87 ? 2.354 3.291 -21.658 1.00 86.88 87 ARG A CA 1
ATOM 669 C C . ARG A 1 87 ? 1.168 2.320 -21.635 1.00 86.88 87 ARG A C 1
ATOM 671 O O . ARG A 1 87 ? 0.069 2.693 -21.228 1.00 86.88 87 ARG A O 1
ATOM 678 N N . GLY A 1 88 ? 1.359 1.078 -22.076 1.00 88.38 88 GLY A N 1
ATOM 679 C CA . GLY A 1 88 ? 0.326 0.040 -22.017 1.00 88.38 88 GLY A CA 1
ATOM 680 C C . GLY A 1 88 ? -0.009 -0.375 -20.582 1.00 88.38 88 GLY A C 1
ATOM 681 O O . GLY A 1 88 ? -1.182 -0.502 -20.226 1.00 88.38 88 GLY A O 1
ATOM 682 N N . TYR A 1 89 ? 1.015 -0.538 -19.747 1.00 86.38 89 TYR A N 1
ATOM 683 C CA . TYR A 1 89 ? 0.895 -0.850 -18.326 1.00 86.38 89 TYR A CA 1
ATOM 684 C C . TYR A 1 89 ? 0.179 0.266 -17.551 1.00 86.38 89 TYR A C 1
ATOM 686 O O . TYR A 1 89 ? -0.804 0.003 -16.856 1.00 86.38 89 TYR A O 1
ATOM 694 N N . THR A 1 90 ? 0.584 1.524 -17.737 1.00 84.00 90 THR A N 1
ATOM 695 C CA . THR A 1 90 ? -0.009 2.685 -17.046 1.00 84.00 90 THR A CA 1
ATOM 696 C C . THR A 1 90 ? -1.492 2.892 -17.366 1.00 84.00 90 THR A C 1
ATOM 698 O O . THR A 1 90 ? -2.250 3.321 -16.497 1.00 84.00 90 THR A O 1
ATOM 701 N N . ARG A 1 91 ? -1.967 2.496 -18.554 1.00 86.62 91 ARG A N 1
ATOM 702 C CA . ARG A 1 91 ? -3.409 2.487 -18.882 1.00 86.62 91 ARG A CA 1
ATOM 703 C C . ARG A 1 91 ? -4.222 1.499 -18.038 1.00 86.62 91 ARG A C 1
ATOM 705 O O . ARG A 1 91 ? -5.418 1.700 -17.854 1.00 86.62 91 ARG A O 1
ATOM 712 N N . ARG A 1 92 ? -3.590 0.438 -17.528 1.00 88.88 92 ARG A N 1
ATOM 713 C CA . ARG A 1 92 ? -4.210 -0.609 -16.689 1.00 88.88 92 ARG A CA 1
ATOM 714 C C . ARG A 1 92 ? -3.967 -0.396 -15.195 1.00 88.88 92 ARG A C 1
ATOM 716 O O . ARG A 1 92 ? -4.541 -1.104 -14.371 1.00 88.88 92 ARG A O 1
ATOM 723 N N . LEU A 1 93 ? -3.188 0.629 -14.848 1.00 89.19 93 LEU A N 1
ATOM 724 C CA . LEU A 1 93 ? -2.885 1.016 -13.476 1.00 89.19 93 LEU A CA 1
ATOM 725 C C . LEU A 1 93 ? -4.118 1.210 -12.570 1.00 89.19 93 LEU A C 1
ATOM 727 O O . LEU A 1 93 ? -3.982 0.891 -11.390 1.00 89.19 93 LEU A O 1
ATOM 731 N N . PRO A 1 94 ? -5.313 1.652 -13.038 1.00 92.69 94 PRO A N 1
ATOM 732 C CA . PRO A 1 94 ? -6.484 1.788 -12.163 1.00 92.69 94 PRO A CA 1
ATOM 733 C C . PRO A 1 94 ? -6.843 0.502 -11.406 1.00 92.69 94 PRO A C 1
ATOM 735 O O . PRO A 1 94 ? -7.203 0.570 -10.234 1.00 92.69 94 PRO A O 1
ATOM 738 N N . ILE A 1 95 ? -6.680 -0.663 -12.044 1.00 92.25 95 ILE A N 1
ATOM 739 C CA . ILE A 1 95 ? -6.967 -1.984 -11.454 1.00 92.25 95 ILE A CA 1
ATOM 740 C C . ILE A 1 95 ? -5.978 -2.312 -10.323 1.00 92.25 95 ILE A C 1
ATOM 742 O O . ILE A 1 95 ? -6.283 -3.097 -9.435 1.00 92.25 95 ILE A O 1
ATOM 746 N N . VAL A 1 96 ? -4.801 -1.686 -10.334 1.00 92.06 96 VAL A N 1
ATOM 747 C CA . VAL A 1 96 ? -3.751 -1.865 -9.327 1.00 92.06 96 VAL A CA 1
ATOM 748 C C . VAL A 1 96 ? -3.909 -0.849 -8.195 1.00 92.06 96 VAL A C 1
ATOM 750 O O . VAL A 1 96 ? -3.952 -1.220 -7.024 1.00 92.06 96 VAL A O 1
ATOM 753 N N . VAL A 1 97 ? -3.987 0.445 -8.527 1.00 93.44 97 VAL A N 1
ATOM 754 C CA . VAL A 1 97 ? -3.859 1.519 -7.527 1.00 93.44 97 VAL A CA 1
ATOM 755 C C . VAL A 1 97 ? -5.150 1.800 -6.773 1.00 93.44 97 VAL A C 1
ATOM 757 O O . VAL A 1 97 ? -5.082 2.154 -5.599 1.00 93.44 97 VAL A O 1
ATOM 760 N N . LEU A 1 98 ? -6.322 1.624 -7.397 1.00 95.69 98 LEU A N 1
ATOM 761 C CA . LEU A 1 98 ? -7.594 1.889 -6.721 1.00 95.69 98 LEU A CA 1
ATOM 762 C C . LEU A 1 98 ? -7.872 0.862 -5.612 1.00 95.69 98 LEU A C 1
ATOM 764 O O . LEU A 1 98 ? -8.178 1.294 -4.501 1.00 95.69 98 LEU A O 1
ATOM 768 N N . PRO A 1 99 ? -7.699 -0.460 -5.826 1.00 96.75 99 PRO A N 1
ATOM 769 C CA . PRO A 1 99 ? -7.861 -1.435 -4.747 1.00 96.75 99 PRO A CA 1
ATOM 770 C C . PRO A 1 99 ? -6.824 -1.267 -3.636 1.00 96.75 99 PRO A C 1
ATOM 772 O O . PRO A 1 99 ? -7.169 -1.393 -2.466 1.00 96.75 99 PRO A O 1
ATOM 775 N N . PHE A 1 100 ? -5.583 -0.911 -3.985 1.00 96.12 100 PHE A N 1
ATOM 776 C CA . PHE A 1 100 ? -4.542 -0.583 -3.010 1.00 96.12 100 PHE A CA 1
ATOM 777 C C . PHE A 1 100 ? -4.931 0.629 -2.143 1.00 96.12 100 PHE A C 1
ATOM 779 O O . PHE A 1 100 ? -4.891 0.547 -0.916 1.00 96.12 100 PHE A O 1
ATOM 786 N N . GLY A 1 101 ? -5.366 1.734 -2.760 1.00 97.00 101 GLY A N 1
ATOM 787 C CA . GLY A 1 101 ? -5.823 2.922 -2.034 1.00 97.00 101 GLY A CA 1
ATOM 788 C C . GLY A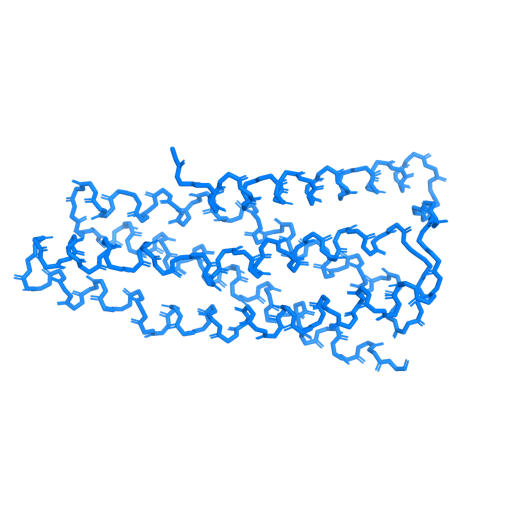 1 101 ? -7.045 2.639 -1.158 1.00 97.00 101 GLY A C 1
ATOM 789 O O . GLY A 1 101 ? -7.079 3.042 0.005 1.00 97.00 101 GLY A O 1
ATOM 790 N N . ALA A 1 102 ? -8.008 1.871 -1.676 1.00 98.06 102 ALA A N 1
ATOM 791 C CA . ALA A 1 102 ? -9.188 1.441 -0.932 1.00 98.06 102 ALA A CA 1
ATOM 792 C C . ALA A 1 102 ? -8.838 0.522 0.250 1.00 98.06 102 ALA A C 1
ATOM 794 O O . ALA A 1 102 ? -9.429 0.674 1.317 1.00 98.06 102 ALA A O 1
ATOM 795 N N . ALA A 1 103 ? -7.867 -0.389 0.098 1.00 97.81 103 ALA A N 1
ATOM 796 C CA . ALA A 1 103 ? -7.379 -1.233 1.188 1.00 97.81 103 ALA A CA 1
ATOM 797 C C . ALA A 1 103 ? -6.829 -0.372 2.330 1.00 97.81 103 ALA A C 1
ATOM 799 O O . ALA A 1 103 ? -7.273 -0.499 3.470 1.00 97.81 103 ALA A O 1
ATOM 800 N N . CYS A 1 104 ? -5.909 0.544 2.014 1.00 98.12 104 CYS A N 1
ATOM 801 C CA . CYS A 1 104 ? -5.321 1.438 3.005 1.00 98.12 104 CYS A CA 1
ATOM 802 C C . CYS A 1 104 ? -6.385 2.293 3.698 1.00 98.12 104 CYS A C 1
ATOM 804 O O . CYS A 1 104 ? -6.370 2.407 4.921 1.00 98.12 104 CYS A O 1
ATOM 806 N N . LEU A 1 105 ? -7.321 2.860 2.930 1.00 98.38 105 LEU A N 1
ATOM 807 C CA . LEU A 1 105 ? -8.412 3.665 3.469 1.00 98.38 105 LEU A CA 1
ATOM 808 C C . LEU A 1 105 ? -9.318 2.851 4.398 1.00 98.38 105 LEU A C 1
ATOM 810 O O . LEU A 1 105 ? -9.663 3.326 5.475 1.00 98.38 105 LEU A O 1
ATOM 814 N N . ALA A 1 106 ? -9.681 1.625 4.018 1.00 97.56 106 ALA A N 1
ATOM 815 C CA . ALA A 1 106 ? -10.528 0.768 4.840 1.00 97.56 106 ALA A CA 1
ATOM 816 C C . ALA A 1 106 ? -9.879 0.463 6.199 1.00 97.56 106 ALA A C 1
ATOM 818 O O . ALA A 1 106 ? -10.546 0.527 7.232 1.00 97.56 106 ALA A O 1
ATOM 819 N N . TRP A 1 107 ? -8.574 0.181 6.215 1.00 97.12 107 TRP A N 1
ATOM 820 C CA . TRP A 1 107 ? -7.853 -0.171 7.438 1.00 97.12 107 TRP A CA 1
ATOM 821 C C . TRP A 1 107 ? -7.500 1.020 8.326 1.00 97.12 107 TRP A C 1
ATOM 823 O O . TRP A 1 107 ? -7.479 0.871 9.546 1.00 97.12 107 TRP A O 1
ATOM 833 N N . THR A 1 108 ? -7.282 2.211 7.770 1.00 97.25 108 THR A N 1
ATOM 834 C CA . THR A 1 108 ? -7.138 3.418 8.598 1.00 97.25 108 THR A CA 1
ATOM 835 C C . THR A 1 108 ? -8.487 3.915 9.107 1.00 97.25 108 THR A C 1
ATOM 837 O O . THR A 1 108 ? -8.571 4.372 10.245 1.00 97.25 108 THR A O 1
ATOM 840 N N . LEU A 1 109 ? -9.566 3.749 8.335 1.00 96.38 109 LEU A N 1
ATOM 841 C CA . LEU A 1 109 ? -10.932 4.009 8.791 1.00 96.38 109 LEU A CA 1
ATOM 842 C C . LEU A 1 109 ? -11.345 3.044 9.914 1.00 96.38 109 LEU A C 1
ATOM 844 O O . LEU A 1 109 ? -11.987 3.459 10.875 1.00 96.38 109 LEU A O 1
ATOM 848 N N . ALA A 1 110 ? -10.906 1.784 9.852 1.00 95.25 110 ALA A N 1
ATOM 849 C CA . ALA A 1 110 ? -11.145 0.775 10.882 1.00 95.25 110 ALA A CA 1
ATOM 850 C C . ALA A 1 110 ? -10.617 1.167 12.280 1.00 95.25 110 ALA A C 1
ATOM 852 O O . ALA A 1 110 ? -11.136 0.685 13.287 1.00 95.25 110 ALA A O 1
ATOM 853 N N . LEU A 1 111 ? -9.632 2.068 12.378 1.00 94.88 111 LEU A N 1
ATOM 854 C CA . LEU A 1 111 ? -9.155 2.588 13.669 1.00 94.88 111 LEU A CA 1
ATOM 855 C C . LEU A 1 111 ? -10.245 3.337 14.448 1.00 94.88 111 LEU A C 1
ATOM 857 O O . LEU A 1 111 ? -10.170 3.426 15.672 1.00 94.88 111 LEU A O 1
ATOM 861 N N . TRP A 1 112 ? -11.261 3.832 13.744 1.00 94.75 112 TRP A N 1
ATOM 862 C CA . TRP A 1 112 ? -12.357 4.642 14.270 1.00 94.75 112 TRP A CA 1
ATOM 863 C C . TRP A 1 112 ? -13.644 3.842 14.533 1.00 94.75 112 TRP A C 1
ATOM 865 O O . TRP A 1 112 ? -14.720 4.413 14.737 1.00 94.75 112 TRP A O 1
ATOM 875 N N . GLY A 1 113 ? -13.554 2.511 14.512 1.00 90.62 113 GLY A N 1
ATOM 876 C CA . GLY A 1 113 ? -14.655 1.602 14.816 1.00 90.62 113 GLY A CA 1
ATOM 877 C C . GLY A 1 113 ? -14.454 0.812 16.106 1.00 90.62 113 GLY A C 1
ATOM 878 O O . GLY A 1 113 ? -13.355 0.718 16.664 1.00 90.62 113 GLY A O 1
ATOM 879 N N . THR A 1 114 ? -15.541 0.212 16.586 1.00 83.81 114 THR A N 1
ATOM 880 C CA . THR A 1 114 ? -15.471 -0.769 17.674 1.00 83.81 114 THR A CA 1
ATOM 881 C C . THR A 1 114 ? -14.830 -2.058 17.147 1.00 83.81 114 THR A C 1
ATOM 883 O O . THR A 1 114 ? -15.288 -2.573 16.128 1.00 83.81 114 THR A O 1
ATOM 886 N N . PRO A 1 115 ? -13.785 -2.604 17.795 1.00 79.00 115 PRO A N 1
ATOM 887 C CA . PRO A 1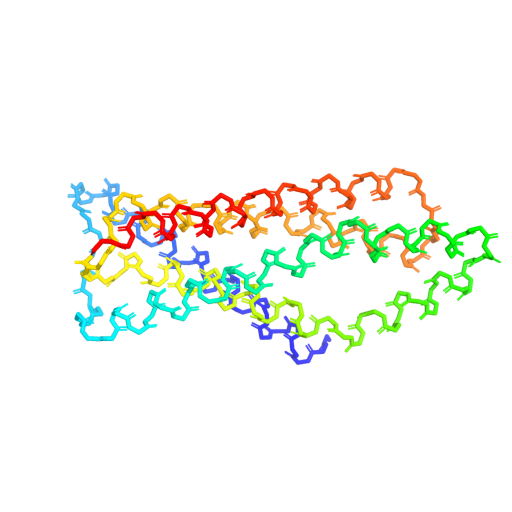 115 ? -13.218 -3.893 17.407 1.00 79.00 115 PRO A CA 1
ATOM 888 C C . PRO A 1 115 ? -14.293 -4.980 17.494 1.00 79.00 115 PRO A C 1
ATOM 890 O O . PRO A 1 115 ? -14.923 -5.114 18.539 1.00 79.00 115 PRO A O 1
ATOM 893 N N . VAL A 1 116 ? -14.498 -5.729 16.407 1.00 82.50 116 VAL A N 1
ATOM 894 C CA . VAL A 1 116 ? -15.497 -6.812 16.362 1.00 82.50 116 VAL A CA 1
ATOM 895 C C . VAL A 1 116 ? -14.805 -8.167 16.301 1.00 82.50 116 VAL A C 1
ATOM 897 O O . VAL A 1 116 ? -14.703 -8.857 17.305 1.00 82.50 116 VAL A O 1
ATOM 900 N N . ARG A 1 117 ? -14.275 -8.524 15.123 1.00 83.94 117 ARG A N 1
ATOM 901 C CA . ARG A 1 117 ? -13.649 -9.833 14.861 1.00 83.94 117 ARG A CA 1
ATOM 902 C C . ARG A 1 117 ? -12.131 -9.819 14.937 1.00 83.94 117 ARG A C 1
ATOM 904 O O . ARG A 1 117 ? -11.508 -10.864 14.892 1.00 83.94 117 ARG A O 1
ATOM 911 N N . ILE A 1 118 ? -11.542 -8.629 14.941 1.00 90.12 118 ILE A N 1
ATOM 912 C CA . ILE A 1 118 ? -10.097 -8.422 14.882 1.00 90.12 118 ILE A CA 1
ATOM 913 C C . ILE A 1 118 ? -9.727 -7.542 16.062 1.00 90.12 118 ILE A C 1
ATOM 915 O O . ILE A 1 118 ? -10.373 -6.513 16.298 1.00 90.12 118 ILE A O 1
ATOM 919 N N . SER A 1 119 ? -8.696 -7.949 16.800 1.00 90.94 119 SER A N 1
ATOM 920 C CA . SER A 1 119 ? -8.227 -7.216 17.967 1.00 90.94 119 SER A CA 1
ATOM 921 C C . SER A 1 119 ? -7.785 -5.799 17.593 1.00 90.94 119 SER A C 1
ATOM 923 O O . SER A 1 119 ? -7.284 -5.531 16.500 1.00 90.94 119 SER A O 1
ATOM 925 N N . ARG A 1 120 ? -7.943 -4.850 18.521 1.00 89.50 120 ARG A N 1
ATOM 926 C CA . ARG A 1 120 ? -7.552 -3.452 18.277 1.00 89.50 120 ARG A CA 1
ATOM 927 C C . ARG A 1 120 ? -6.064 -3.315 17.937 1.00 89.50 120 ARG A C 1
ATOM 929 O O . ARG A 1 120 ? -5.711 -2.493 17.098 1.00 89.50 120 ARG A O 1
ATOM 936 N N . TRP A 1 121 ? -5.211 -4.122 18.567 1.00 91.06 121 TRP A N 1
ATOM 937 C CA . TRP A 1 121 ? -3.775 -4.154 18.282 1.00 91.06 121 TRP A CA 1
ATOM 938 C C . TRP A 1 121 ? -3.481 -4.608 16.857 1.00 91.06 121 TRP A C 1
ATOM 940 O O . TRP A 1 121 ? -2.666 -3.983 16.181 1.00 91.06 121 TRP A O 1
ATOM 950 N N . ALA A 1 122 ? -4.191 -5.627 16.373 1.00 93.06 122 ALA A N 1
ATOM 951 C CA . ALA A 1 122 ? -4.070 -6.065 14.993 1.00 93.06 122 ALA A CA 1
ATOM 952 C C . ALA A 1 122 ? -4.535 -4.985 14.008 1.00 93.06 122 ALA A C 1
ATOM 954 O O . ALA A 1 122 ? -3.826 -4.714 13.043 1.00 93.06 122 ALA A O 1
ATOM 955 N N . VAL A 1 123 ? -5.656 -4.295 14.269 1.00 94.44 123 VAL A N 1
ATOM 956 C CA . VAL A 1 123 ? -6.105 -3.177 13.410 1.00 94.44 123 VAL A CA 1
ATOM 957 C C . VAL A 1 123 ? -5.037 -2.080 13.333 1.00 94.44 123 VAL A C 1
ATOM 959 O O . VAL A 1 123 ? -4.728 -1.616 12.238 1.00 94.44 123 VAL A O 1
ATOM 962 N N . TRP A 1 124 ? -4.422 -1.709 14.461 1.00 95.56 124 TRP A N 1
ATOM 963 C CA . TRP A 1 124 ? -3.298 -0.767 14.480 1.00 95.56 124 TRP A CA 1
ATOM 964 C C . TRP A 1 124 ? -2.103 -1.264 13.672 1.00 95.56 124 TRP A C 1
ATOM 966 O O . TRP A 1 124 ? -1.589 -0.523 12.840 1.00 95.56 124 TRP A O 1
ATOM 976 N N . GLY A 1 125 ? -1.677 -2.511 13.871 1.00 96.44 125 GLY A N 1
ATOM 977 C CA . GLY A 1 125 ? -0.570 -3.099 13.120 1.00 96.44 125 GLY A CA 1
ATOM 978 C C . GLY A 1 125 ? -0.817 -3.099 11.609 1.00 96.44 125 GLY A C 1
ATOM 979 O O . GLY A 1 125 ? 0.036 -2.663 10.836 1.00 96.44 125 GLY A O 1
ATOM 980 N N . ILE A 1 126 ? -2.014 -3.504 11.189 1.00 97.44 126 ILE A N 1
ATOM 981 C CA . ILE A 1 126 ? -2.428 -3.531 9.783 1.00 97.44 126 ILE A CA 1
ATOM 982 C C . ILE A 1 126 ? -2.480 -2.115 9.193 1.00 97.44 126 ILE A C 1
ATOM 984 O O . ILE A 1 126 ? -1.949 -1.885 8.104 1.00 97.44 126 ILE A O 1
ATOM 988 N N . ALA A 1 127 ? -3.067 -1.153 9.910 1.00 97.31 127 ALA A N 1
ATOM 989 C CA . ALA A 1 127 ? -3.124 0.240 9.474 1.00 97.31 127 ALA A CA 1
ATOM 990 C C . ALA A 1 127 ? -1.717 0.848 9.338 1.00 97.31 127 ALA A C 1
ATOM 992 O O . ALA A 1 127 ? -1.430 1.511 8.342 1.00 97.31 127 ALA A O 1
ATOM 993 N N . THR A 1 128 ? -0.810 0.560 10.273 1.00 98.06 128 THR A N 1
ATOM 994 C CA . THR A 1 128 ? 0.596 0.984 10.199 1.00 98.06 128 THR A CA 1
ATOM 995 C C . THR A 1 128 ? 1.292 0.411 8.966 1.00 98.06 128 THR A C 1
ATOM 997 O O . THR A 1 128 ? 1.965 1.146 8.249 1.00 98.06 128 THR A O 1
ATOM 1000 N N . LEU A 1 129 ? 1.104 -0.876 8.660 1.00 98.12 129 LEU A N 1
ATOM 1001 C CA . LEU A 1 129 ? 1.673 -1.504 7.459 1.00 98.12 129 LEU A CA 1
ATOM 1002 C C . LEU A 1 129 ? 1.103 -0.906 6.160 1.00 98.12 129 LEU A C 1
ATOM 1004 O O . LEU A 1 129 ? 1.837 -0.732 5.180 1.00 98.12 129 LEU A O 1
ATOM 1008 N N . CYS A 1 130 ? -0.178 -0.520 6.161 1.00 97.69 130 CYS A N 1
ATOM 1009 C CA . CYS A 1 130 ? -0.779 0.249 5.071 1.00 97.69 130 CYS A CA 1
ATOM 1010 C C . CYS A 1 130 ? -0.098 1.619 4.921 1.00 97.69 130 CYS A C 1
ATOM 1012 O O . CYS A 1 130 ? 0.266 2.003 3.812 1.00 97.69 130 CYS A O 1
ATOM 1014 N N . VAL A 1 131 ? 0.153 2.337 6.019 1.00 98.06 131 VAL A N 1
ATOM 1015 C CA . VAL A 1 131 ? 0.857 3.630 5.989 1.00 98.06 131 VAL A CA 1
ATOM 1016 C C . VAL A 1 131 ? 2.298 3.480 5.508 1.00 98.06 131 VAL A C 1
ATOM 1018 O O . VAL A 1 131 ? 2.712 4.233 4.634 1.00 98.06 131 VAL A O 1
ATOM 1021 N N . VAL A 1 132 ? 3.048 2.480 5.978 1.00 96.88 132 VAL A N 1
ATOM 1022 C CA . VAL A 1 132 ? 4.407 2.184 5.479 1.00 96.88 132 VAL A CA 1
ATOM 1023 C C . VAL A 1 132 ? 4.398 1.979 3.961 1.00 96.88 132 VAL A C 1
ATOM 1025 O O . VAL A 1 132 ? 5.248 2.508 3.248 1.00 96.88 132 VAL A O 1
ATOM 1028 N N . SER A 1 133 ? 3.391 1.274 3.453 1.00 95.50 133 SER A N 1
ATOM 1029 C CA . SER A 1 133 ? 3.205 1.041 2.019 1.00 95.50 133 SER A CA 1
ATOM 1030 C C . SER A 1 133 ? 2.837 2.299 1.227 1.00 95.50 133 SER A C 1
ATOM 1032 O O . SER A 1 133 ? 3.246 2.454 0.074 1.00 95.50 133 SER A O 1
ATOM 1034 N N . ILE A 1 134 ? 2.059 3.207 1.821 1.00 96.25 134 ILE A N 1
ATOM 1035 C CA . ILE A 1 134 ? 1.790 4.531 1.245 1.00 96.25 134 ILE A CA 1
ATOM 1036 C C . ILE A 1 134 ? 3.093 5.314 1.159 1.00 96.25 134 ILE A C 1
ATOM 1038 O O . ILE A 1 134 ? 3.432 5.820 0.092 1.00 96.25 134 ILE A O 1
ATOM 1042 N N . LEU A 1 135 ? 3.841 5.367 2.260 1.00 95.81 135 LEU A N 1
ATOM 1043 C CA . LEU A 1 135 ? 5.078 6.126 2.346 1.00 95.81 135 LEU A CA 1
ATOM 1044 C C . LEU A 1 135 ? 6.144 5.589 1.391 1.00 95.81 135 LEU A C 1
ATOM 1046 O O . LEU A 1 135 ? 6.884 6.389 0.852 1.00 95.81 135 LEU A O 1
ATOM 1050 N N . SER A 1 136 ? 6.200 4.292 1.080 1.00 93.69 136 SER A N 1
ATOM 1051 C CA . SER A 1 136 ? 7.154 3.772 0.084 1.00 93.69 136 SER A CA 1
ATOM 1052 C C . SER A 1 136 ? 6.760 4.044 -1.377 1.00 93.69 136 SER A C 1
ATOM 1054 O O . SER A 1 136 ? 7.594 3.932 -2.278 1.00 93.69 136 SER A O 1
ATOM 1056 N N . THR A 1 137 ? 5.503 4.417 -1.644 1.00 91.56 137 THR A N 1
ATOM 1057 C CA . THR A 1 137 ? 4.969 4.561 -3.010 1.00 91.56 137 THR A CA 1
ATOM 1058 C C . THR A 1 137 ? 5.641 5.668 -3.845 1.00 91.56 137 THR A C 1
ATOM 1060 O O . THR A 1 137 ? 5.901 5.397 -5.020 1.00 91.56 137 THR A O 1
ATOM 1063 N N . PRO A 1 138 ? 5.983 6.861 -3.310 1.00 92.56 138 PRO A N 1
ATOM 1064 C CA . PRO A 1 138 ? 6.678 7.905 -4.068 1.00 92.56 138 PRO A CA 1
ATOM 1065 C C . PRO A 1 138 ? 8.003 7.442 -4.675 1.00 92.56 138 PRO A C 1
ATOM 1067 O O . PRO A 1 138 ? 8.245 7.684 -5.851 1.00 92.56 138 PRO A O 1
ATOM 1070 N N . TRP A 1 139 ? 8.829 6.702 -3.930 1.00 92.44 139 TRP A N 1
ATOM 1071 C CA . TRP A 1 139 ? 10.119 6.220 -4.434 1.00 92.44 139 TRP A CA 1
ATOM 1072 C C . TRP A 1 139 ? 9.977 5.249 -5.608 1.00 92.44 139 TRP A C 1
ATOM 1074 O O . TRP A 1 139 ? 10.729 5.341 -6.578 1.00 92.44 139 TRP A O 1
ATOM 1084 N N . ALA A 1 140 ? 8.999 4.343 -5.547 1.00 89.50 140 ALA A N 1
ATOM 1085 C CA . ALA A 1 140 ? 8.685 3.459 -6.666 1.00 89.50 140 ALA A CA 1
ATOM 1086 C C . ALA A 1 140 ? 8.127 4.241 -7.869 1.00 89.50 140 ALA A C 1
ATOM 1088 O O . ALA A 1 140 ? 8.466 3.937 -9.010 1.00 89.50 140 ALA A O 1
ATOM 1089 N N . ALA A 1 141 ? 7.296 5.260 -7.624 1.00 88.88 141 ALA A N 1
ATOM 1090 C CA . ALA A 1 141 ? 6.736 6.103 -8.676 1.00 88.88 141 ALA A CA 1
ATOM 1091 C C . ALA A 1 141 ? 7.815 6.932 -9.389 1.00 88.88 141 ALA A C 1
ATOM 1093 O O . ALA A 1 141 ? 7.835 6.947 -10.614 1.00 88.88 141 ALA A O 1
ATOM 1094 N N . PHE A 1 142 ? 8.742 7.546 -8.647 1.00 91.12 142 PHE A N 1
ATOM 1095 C CA . PHE A 1 142 ? 9.856 8.304 -9.225 1.00 91.12 142 PHE A CA 1
ATOM 1096 C C . PHE A 1 142 ? 10.767 7.426 -10.081 1.00 91.12 142 PHE A C 1
ATOM 1098 O O . PHE A 1 142 ? 11.133 7.825 -11.178 1.00 91.12 142 PHE A O 1
ATOM 1105 N N . ALA A 1 143 ? 11.077 6.208 -9.629 1.00 91.00 143 ALA A N 1
ATOM 1106 C CA . ALA A 1 143 ? 11.858 5.264 -10.425 1.00 91.00 143 ALA A CA 1
ATOM 1107 C C . ALA A 1 143 ? 11.148 4.867 -11.730 1.00 91.00 143 ALA A C 1
ATOM 1109 O O . ALA A 1 143 ? 11.777 4.733 -12.775 1.00 91.00 143 ALA A O 1
ATOM 1110 N N . HIS A 1 144 ? 9.829 4.678 -11.677 1.00 87.81 144 HIS A N 1
ATOM 1111 C CA . HIS A 1 144 ? 9.036 4.352 -12.859 1.00 87.81 144 HIS A CA 1
ATOM 1112 C C . HIS A 1 144 ? 8.938 5.530 -13.842 1.00 87.81 144 HIS A C 1
ATOM 1114 O O . HIS A 1 144 ? 8.943 5.313 -15.052 1.00 87.81 144 HIS A O 1
ATOM 1120 N N . ASP A 1 145 ? 8.836 6.760 -13.335 1.00 88.00 145 ASP A N 1
ATOM 1121 C CA . ASP A 1 145 ? 8.832 7.982 -14.145 1.00 88.00 145 ASP A CA 1
ATOM 1122 C C . ASP A 1 145 ? 10.191 8.202 -14.823 1.00 88.00 145 ASP A C 1
ATOM 1124 O O . ASP A 1 145 ? 10.250 8.408 -16.034 1.00 88.00 145 ASP A O 1
ATOM 1128 N N . ASP A 1 146 ? 11.285 8.024 -14.077 1.00 89.56 146 ASP A N 1
ATOM 1129 C CA . ASP A 1 146 ? 12.652 8.115 -14.596 1.00 89.56 146 ASP A CA 1
ATOM 1130 C C . ASP A 1 146 ? 12.898 7.114 -15.732 1.00 89.56 146 ASP A C 1
ATOM 1132 O O . ASP A 1 146 ? 13.318 7.502 -16.821 1.00 89.56 146 ASP A O 1
ATOM 1136 N N . MET A 1 147 ? 12.521 5.844 -15.537 1.00 87.75 147 MET A N 1
ATOM 1137 C CA . MET A 1 147 ? 12.657 4.827 -16.587 1.00 87.75 147 MET A CA 1
ATOM 1138 C C . MET A 1 147 ? 11.791 5.101 -17.820 1.00 87.75 147 MET A C 1
ATOM 1140 O O . MET A 1 147 ? 12.113 4.663 -18.925 1.00 87.75 147 MET A O 1
ATOM 1144 N N . GLN A 1 148 ? 10.672 5.807 -17.653 1.00 85.75 148 GLN A N 1
ATOM 1145 C CA . GLN A 1 148 ? 9.809 6.190 -18.763 1.00 85.75 148 GLN A CA 1
ATOM 1146 C C . GLN A 1 148 ? 10.376 7.385 -19.542 1.00 85.75 148 GLN A C 1
ATOM 1148 O O . GLN A 1 148 ? 10.228 7.427 -20.766 1.00 85.75 148 GLN A O 1
ATOM 1153 N N . ALA A 1 149 ? 11.002 8.339 -18.850 1.00 86.69 149 ALA A N 1
ATOM 1154 C CA . ALA A 1 149 ? 11.559 9.554 -19.434 1.00 86.69 149 ALA A CA 1
ATOM 1155 C C . ALA A 1 149 ? 12.942 9.333 -20.067 1.00 86.69 149 ALA A C 1
ATOM 1157 O O . ALA A 1 149 ? 13.193 9.825 -21.166 1.00 86.69 149 ALA A O 1
ATOM 1158 N N . HIS A 1 150 ? 13.814 8.576 -19.399 1.00 88.19 150 HIS A N 1
ATOM 1159 C CA . HIS A 1 150 ? 15.238 8.468 -19.735 1.00 88.19 150 HIS A CA 1
ATOM 1160 C C . HIS A 1 150 ? 15.670 7.062 -20.179 1.00 88.19 150 HIS A C 1
ATOM 1162 O O . HIS A 1 150 ? 16.843 6.856 -20.480 1.00 88.19 150 HIS A O 1
ATOM 1168 N N . GLY A 1 151 ? 14.739 6.105 -20.251 1.00 86.31 151 GLY A N 1
ATOM 1169 C CA . GLY A 1 151 ? 15.039 4.713 -20.589 1.00 86.31 151 GLY A CA 1
ATOM 1170 C C . GLY A 1 151 ? 15.478 3.890 -19.377 1.00 86.31 151 GLY A C 1
ATOM 1171 O O . GLY A 1 151 ? 15.499 4.359 -18.240 1.00 86.31 151 GLY A O 1
ATOM 1172 N N . TYR A 1 152 ? 15.786 2.613 -19.597 1.00 89.38 152 TYR A N 1
ATOM 1173 C CA . TYR A 1 152 ? 16.128 1.708 -18.500 1.00 89.38 152 TYR A CA 1
ATOM 1174 C C . TYR A 1 152 ? 17.469 2.079 -17.863 1.00 89.38 152 TYR A C 1
ATOM 1176 O O . TYR A 1 152 ? 18.494 2.154 -18.539 1.00 89.38 152 TYR A O 1
ATOM 1184 N N . THR A 1 153 ? 17.486 2.181 -16.535 1.00 91.56 153 THR A N 1
ATOM 1185 C CA . THR A 1 153 ? 18.725 2.175 -15.759 1.00 91.56 153 THR A CA 1
ATOM 1186 C C . THR A 1 153 ? 18.639 1.131 -14.656 1.00 91.56 153 THR A C 1
ATOM 1188 O O . THR A 1 153 ? 17.600 0.941 -14.021 1.00 91.56 153 THR A O 1
ATOM 1191 N N . GLU A 1 154 ? 19.759 0.462 -14.387 1.00 91.56 154 GLU A N 1
ATOM 1192 C CA . GLU A 1 154 ? 19.840 -0.535 -13.316 1.00 91.56 154 GLU A CA 1
ATOM 1193 C C . GLU A 1 154 ? 19.545 0.088 -11.940 1.00 91.56 154 GLU A C 1
ATOM 1195 O O . GLU A 1 154 ? 18.937 -0.545 -11.078 1.00 91.56 154 GLU A O 1
ATOM 1200 N N . ALA A 1 155 ? 19.931 1.352 -11.738 1.00 93.94 155 ALA A N 1
ATOM 1201 C CA . ALA A 1 155 ? 19.661 2.085 -10.506 1.00 93.94 155 ALA A CA 1
ATOM 1202 C C . ALA A 1 155 ? 18.157 2.327 -10.301 1.00 93.94 155 ALA A C 1
ATOM 1204 O O . ALA A 1 155 ? 17.625 1.985 -9.240 1.00 93.94 155 ALA A O 1
ATOM 1205 N N . ALA A 1 156 ? 17.457 2.846 -11.316 1.00 92.38 156 ALA A N 1
ATOM 1206 C CA . ALA A 1 156 ? 16.017 3.068 -11.238 1.00 92.38 156 ALA A CA 1
ATOM 1207 C C . ALA A 1 156 ? 15.256 1.742 -11.106 1.00 92.38 156 ALA A C 1
ATOM 1209 O O . ALA A 1 156 ? 14.348 1.628 -10.282 1.00 92.38 156 ALA A O 1
ATOM 1210 N N . TYR A 1 157 ? 15.676 0.693 -11.816 1.00 92.38 157 TYR A N 1
ATOM 1211 C CA . TYR A 1 157 ? 15.082 -0.633 -11.674 1.00 92.38 157 TYR A CA 1
ATOM 1212 C C . TYR A 1 157 ? 15.235 -1.200 -10.256 1.00 92.38 157 TYR A C 1
ATOM 1214 O O . TYR A 1 157 ? 14.253 -1.651 -9.659 1.00 92.38 157 TYR A O 1
ATOM 1222 N N . ARG A 1 158 ? 16.435 -1.125 -9.665 1.00 94.12 158 ARG A N 1
ATOM 1223 C CA . ARG A 1 158 ? 16.667 -1.557 -8.276 1.00 94.12 158 ARG A CA 1
ATOM 1224 C C . ARG A 1 158 ? 15.849 -0.752 -7.283 1.00 94.12 158 ARG A C 1
ATOM 1226 O O . ARG A 1 158 ? 15.294 -1.340 -6.354 1.00 94.12 158 ARG A O 1
ATOM 1233 N N . GLN A 1 159 ? 15.742 0.561 -7.473 1.00 95.19 159 GLN A N 1
ATOM 1234 C CA . GLN A 1 159 ? 14.883 1.407 -6.652 1.00 95.19 159 GLN A CA 1
ATOM 1235 C C . GLN A 1 159 ? 13.419 0.957 -6.760 1.00 95.19 159 GLN A C 1
ATOM 1237 O O . GLN A 1 159 ? 12.788 0.689 -5.736 1.00 95.19 159 GLN A O 1
ATOM 1242 N N . LEU A 1 160 ? 12.894 0.791 -7.979 1.00 93.25 160 LEU A N 1
ATOM 1243 C CA . LEU A 1 160 ? 11.530 0.314 -8.211 1.00 93.25 160 LEU A CA 1
ATOM 1244 C C . LEU A 1 160 ? 11.282 -1.026 -7.505 1.00 93.25 160 LEU A C 1
ATOM 1246 O O . LEU A 1 160 ? 10.318 -1.144 -6.747 1.00 93.25 160 LEU A O 1
ATOM 1250 N N . GLN A 1 161 ? 12.158 -2.010 -7.719 1.00 94.62 161 GLN A N 1
ATOM 1251 C CA . GLN A 1 161 ? 12.036 -3.342 -7.125 1.00 94.62 161 GLN A CA 1
ATOM 1252 C C . GLN A 1 161 ? 12.104 -3.298 -5.597 1.00 94.62 161 GLN A C 1
ATOM 1254 O O . GLN A 1 161 ? 11.288 -3.927 -4.928 1.00 94.62 161 GLN A O 1
ATOM 1259 N N . THR A 1 162 ? 13.020 -2.513 -5.030 1.00 95.69 162 THR A N 1
ATOM 1260 C CA . THR A 1 162 ? 13.212 -2.423 -3.576 1.00 95.69 162 THR A CA 1
ATOM 1261 C C . THR A 1 162 ? 11.981 -1.842 -2.888 1.00 95.69 162 THR A C 1
ATOM 1263 O O . THR A 1 162 ? 11.416 -2.462 -1.987 1.00 95.69 162 THR A O 1
ATOM 1266 N N . PHE A 1 163 ? 11.510 -0.672 -3.323 1.00 95.44 163 PHE A N 1
ATOM 1267 C CA . PHE A 1 163 ? 10.368 -0.018 -2.676 1.00 95.44 163 PHE A CA 1
ATOM 1268 C C . PHE A 1 163 ? 9.047 -0.738 -2.954 1.00 95.44 163 PHE A C 1
ATOM 1270 O O . PHE A 1 163 ? 8.151 -0.755 -2.103 1.00 95.44 163 PHE A O 1
ATOM 1277 N N . HIS A 1 164 ? 8.937 -1.406 -4.103 1.00 95.12 164 HIS A N 1
ATOM 1278 C CA . HIS A 1 164 ? 7.822 -2.303 -4.351 1.00 95.12 164 HIS A CA 1
ATOM 1279 C C . HIS A 1 164 ? 7.851 -3.536 -3.450 1.00 95.12 164 HIS A C 1
ATOM 1281 O O . HIS A 1 164 ? 6.803 -3.910 -2.924 1.00 95.12 164 HIS A O 1
ATOM 1287 N N . LEU A 1 165 ? 9.019 -4.142 -3.221 1.00 95.56 165 LEU A N 1
ATOM 1288 C CA . LEU A 1 165 ? 9.166 -5.276 -2.312 1.00 95.56 165 LEU A CA 1
ATOM 1289 C C . LEU A 1 165 ? 8.772 -4.893 -0.884 1.00 95.56 165 LEU A C 1
ATOM 1291 O O . LEU A 1 165 ? 8.010 -5.623 -0.258 1.00 95.56 165 LEU A O 1
ATOM 1295 N N . VAL A 1 166 ? 9.196 -3.719 -0.402 1.00 96.00 166 VAL A N 1
ATOM 1296 C CA . VAL A 1 166 ? 8.779 -3.187 0.909 1.00 96.00 166 VAL A CA 1
ATOM 1297 C C . VAL A 1 166 ? 7.254 -3.147 1.020 1.00 96.00 166 VAL A C 1
ATOM 1299 O O . VAL A 1 166 ? 6.689 -3.689 1.969 1.00 96.00 166 VAL A O 1
ATOM 1302 N N . ARG A 1 167 ? 6.570 -2.567 0.025 1.00 94.38 167 ARG A N 1
ATOM 1303 C CA . ARG A 1 167 ? 5.099 -2.523 -0.013 1.00 94.38 167 ARG A CA 1
ATOM 1304 C C . ARG A 1 167 ? 4.480 -3.920 -0.078 1.00 94.38 167 ARG A C 1
ATOM 1306 O O . ARG A 1 167 ? 3.498 -4.188 0.604 1.00 94.38 167 ARG A O 1
ATOM 1313 N N . THR A 1 168 ? 5.051 -4.802 -0.890 1.00 95.75 168 THR A N 1
ATOM 1314 C CA . THR A 1 168 ? 4.567 -6.175 -1.091 1.00 95.75 168 THR A CA 1
ATOM 1315 C C . THR A 1 168 ? 4.634 -6.974 0.205 1.00 95.75 168 THR A C 1
ATOM 1317 O O . THR A 1 168 ? 3.655 -7.615 0.591 1.00 95.75 168 THR A O 1
ATOM 1320 N N . ILE A 1 169 ? 5.756 -6.888 0.920 1.00 97.75 169 ILE A N 1
ATOM 1321 C CA . ILE A 1 169 ? 5.948 -7.532 2.220 1.00 97.75 169 ILE A CA 1
ATOM 1322 C C . ILE A 1 169 ? 4.982 -6.939 3.246 1.00 97.75 169 ILE A C 1
ATOM 1324 O O . ILE A 1 169 ? 4.292 -7.695 3.924 1.00 97.75 169 ILE A O 1
ATOM 1328 N N . ALA A 1 170 ? 4.869 -5.610 3.324 1.00 97.06 170 ALA A N 1
ATOM 1329 C CA . ALA A 1 170 ? 3.964 -4.956 4.264 1.00 97.06 170 ALA A CA 1
ATOM 1330 C C . ALA A 1 170 ? 2.500 -5.385 4.058 1.00 97.06 170 ALA A C 1
ATOM 1332 O O . ALA A 1 170 ? 1.830 -5.754 5.022 1.00 97.06 170 ALA A O 1
ATOM 1333 N N . PHE A 1 171 ? 2.025 -5.429 2.808 1.00 95.56 171 PHE A N 1
ATOM 1334 C CA . PHE A 1 171 ? 0.688 -5.933 2.475 1.00 95.56 171 PHE A CA 1
ATOM 1335 C C . PHE A 1 171 ? 0.523 -7.422 2.769 1.00 95.56 171 PHE A C 1
ATOM 1337 O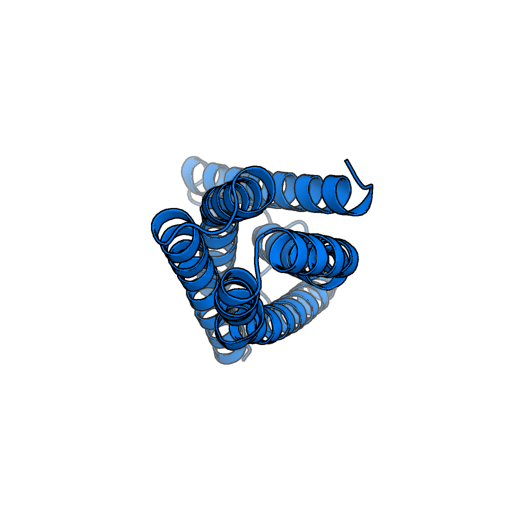 O . PHE A 1 171 ? -0.530 -7.829 3.251 1.00 95.56 171 PHE A O 1
ATOM 1344 N N . THR A 1 172 ? 1.550 -8.233 2.512 1.00 97.88 172 THR A N 1
ATOM 1345 C CA . THR A 1 172 ? 1.507 -9.676 2.787 1.00 97.88 172 THR A CA 1
ATOM 1346 C C . THR A 1 172 ? 1.383 -9.936 4.286 1.00 97.88 172 THR A C 1
ATOM 1348 O O . THR A 1 172 ? 0.504 -10.688 4.703 1.00 97.88 172 THR A O 1
ATOM 1351 N N . ILE A 1 173 ? 2.193 -9.262 5.109 1.00 97.81 173 ILE A N 1
ATOM 1352 C CA . ILE A 1 173 ? 2.111 -9.354 6.573 1.00 97.81 173 ILE A CA 1
ATOM 1353 C C . ILE A 1 173 ? 0.739 -8.872 7.050 1.00 97.81 173 ILE A C 1
ATOM 1355 O O . ILE A 1 173 ? 0.091 -9.569 7.825 1.00 97.81 173 ILE A O 1
ATOM 1359 N N . ALA A 1 174 ? 0.262 -7.727 6.553 1.00 96.81 174 ALA A N 1
ATOM 1360 C CA . ALA A 1 174 ? -1.053 -7.194 6.896 1.00 96.81 174 ALA A CA 1
ATOM 1361 C C . ALA A 1 174 ? -2.189 -8.177 6.561 1.00 96.81 174 ALA A C 1
ATOM 1363 O O . ALA A 1 174 ? -3.060 -8.412 7.396 1.00 96.81 174 ALA A O 1
ATOM 1364 N N . ALA A 1 175 ? -2.172 -8.779 5.367 1.00 96.75 175 ALA A N 1
ATOM 1365 C CA . ALA A 1 175 ? -3.191 -9.724 4.910 1.00 96.75 175 ALA A CA 1
ATOM 1366 C C . ALA A 1 175 ? -3.214 -11.005 5.753 1.00 96.75 175 ALA A C 1
ATOM 1368 O O . ALA A 1 175 ? -4.283 -11.458 6.168 1.00 96.75 175 ALA A O 1
ATOM 1369 N N . VAL A 1 176 ? -2.035 -11.571 6.033 1.00 96.50 176 VAL A N 1
ATOM 1370 C CA . VAL A 1 176 ? -1.892 -12.765 6.875 1.00 96.50 176 VAL A CA 1
ATOM 1371 C C . VAL A 1 176 ? -2.331 -12.462 8.301 1.00 96.50 176 VAL A C 1
ATOM 1373 O O . VAL A 1 176 ? -3.104 -13.224 8.877 1.00 96.50 176 VAL A O 1
ATOM 1376 N N . TRP A 1 177 ? -1.904 -11.332 8.862 1.00 94.31 177 TRP A N 1
ATOM 1377 C CA . TRP A 1 177 ? -2.262 -10.955 10.226 1.00 94.31 177 TRP A CA 1
ATOM 1378 C C . TRP A 1 177 ? -3.771 -10.726 10.371 1.00 94.31 177 TRP A C 1
ATOM 1380 O O . TRP A 1 177 ? -4.390 -11.267 11.286 1.00 94.31 177 TRP A O 1
ATOM 1390 N N . ALA A 1 178 ? -4.386 -10.024 9.415 1.00 92.38 178 ALA A N 1
ATOM 1391 C CA . ALA A 1 178 ? -5.832 -9.827 9.358 1.00 92.38 178 ALA A CA 1
ATOM 1392 C C . ALA A 1 178 ? -6.610 -11.150 9.272 1.00 92.38 178 ALA A C 1
ATOM 1394 O O . ALA A 1 178 ? -7.704 -11.256 9.824 1.00 92.38 178 ALA A O 1
ATOM 1395 N N . LEU A 1 179 ? -6.059 -12.156 8.585 1.00 93.12 179 LEU A N 1
ATOM 1396 C CA . LEU A 1 179 ? -6.665 -13.480 8.475 1.00 93.12 179 LEU A CA 1
ATOM 1397 C C . LEU A 1 179 ? -6.552 -14.273 9.785 1.00 93.12 179 LEU A C 1
ATOM 1399 O O . LEU A 1 179 ? -7.536 -14.865 10.216 1.00 93.12 179 LEU A O 1
ATOM 1403 N N . VAL A 1 180 ? -5.376 -14.270 10.419 1.00 92.88 180 VAL A N 1
ATOM 1404 C CA . VAL A 1 180 ? -5.093 -15.031 11.652 1.00 92.88 180 VAL A CA 1
ATOM 1405 C C . VAL A 1 180 ? -5.876 -14.499 12.857 1.00 92.88 180 VAL A C 1
ATOM 1407 O O . VAL A 1 180 ? -6.306 -15.274 13.711 1.00 92.88 180 VAL A O 1
ATOM 1410 N N . GLU A 1 181 ? -6.071 -13.183 12.930 1.00 90.56 181 GLU A N 1
ATOM 1411 C CA . GLU A 1 181 ? -6.769 -12.521 14.041 1.00 90.56 181 GLU A CA 1
ATOM 1412 C C . GLU A 1 181 ? -8.290 -12.591 13.938 1.00 90.56 181 GLU A C 1
ATOM 1414 O O . GLU A 1 181 ? -8.969 -12.309 14.921 1.00 90.56 181 GLU A O 1
ATOM 1419 N N . ARG A 1 182 ? -8.834 -12.965 12.775 1.00 77.19 182 ARG A N 1
ATOM 1420 C CA . ARG A 1 182 ? -10.276 -13.077 12.543 1.00 77.19 182 ARG A CA 1
ATOM 1421 C C . ARG A 1 182 ? -10.814 -14.348 13.211 1.00 77.19 182 ARG A C 1
ATOM 1423 O O . ARG A 1 182 ? -11.005 -15.360 12.538 1.00 77.19 182 ARG A O 1
ATOM 1430 N N . ARG A 1 183 ? -11.027 -14.293 14.526 1.00 61.19 183 ARG A N 1
ATOM 1431 C CA . ARG A 1 183 ? -11.642 -15.360 15.333 1.00 61.19 183 ARG A CA 1
ATOM 1432 C C . ARG A 1 183 ? -13.106 -15.066 15.632 1.00 61.19 183 ARG A C 1
ATOM 1434 O O . ARG A 1 183 ? -13.467 -13.872 15.733 1.00 61.19 183 ARG A O 1
#

Sequence (183 aa):
MPLYFMIFLGTLVAALLLYLGATAQAAFTRKPASAFIPEHAMVWLQAAGLALLWFSVGIAWLLFFNVYRIHVDMSAVGDAALQAFSRGYTRRLPIVVLPFGAACLAWTLALWGTPVRISRWAVWGIATLCVVSILSTPWAAFAHDDMQAHGYTEAAYRQLQTFHLVRTIAFTIAAVWALVERR

Foldseek 3Di:
DDPLVVVLVVLLVLLVVLLVVQVVCCVPVVDQAAAPDEPVNLVVLLVLLLVLLVQLLVVLVCCLPPVLVVLVVQVVVHLVSSLVSLVVVVVVCSSNRVSLSSSLNSLSVSSRHDDDQADNVLSNLLNVLSNLLSVLVVQLVVLSVCCNPPNDDPVSSCSNNVSSVSNSVSSVCSSVSSVVSRD

pLDDT: mean 91.86, std 5.98, range [61.19, 98.38]